Protein AF-X1KFK9-F1 (afdb_monomer)

InterPro domains:
  IPR027417 P-loop containing nucleoside triphosphate hydrolase [G3DSA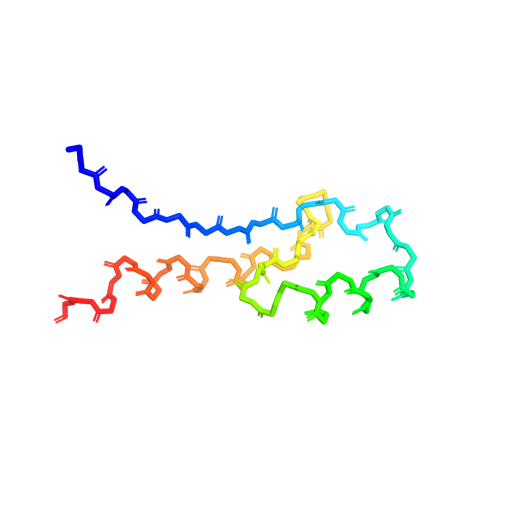:3.40.50.300] (1-56)
  IPR027417 P-loop containi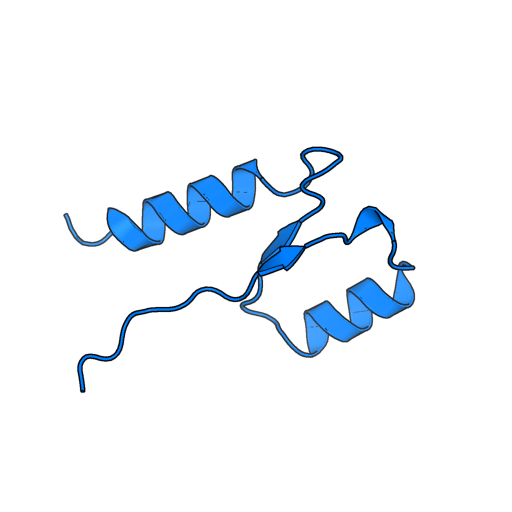ng nucleoside triphosphate hydrolase [SSF52540] (3-53)

Solvent-accessible surface area (backbone atoms only — not comparable to full-atom values): 3614 Å² total; per-residue (Å²): 132,85,86,73,89,81,82,58,67,47,66,55,49,82,79,50,54,72,69,56,51,53,54,48,45,71,75,39,74,87,46,46,66,22,19,76,90,79,56,42,47,49,66,61,49,51,52,52,50,47,48,71,74,53,72,86,115

Radius of gyration: 13.1 Å; Cα contacts (8 Å, |Δi|>4): 44; chains: 1; bounding box: 31×23×37 Å

Organism: NCBI:txid412755

Nearest PDB structures (foldseek):
  8kab-assembly1_h  TM=9.265E-01  e=3.281E-01  Mycolicibacterium smegmatis MC2 155
  3od1-assembly1_B  TM=3.062E-01  e=6.188E+00  Halalkalibacterium halodurans

pLDDT: mean 88.7, std 10.98, range [44.09, 97.0]

Mean predicted aligned error: 4.74 Å

Structure (mmCIF, N/CA/C/O backbone):
data_AF-X1KFK9-F1
#
_entry.id   AF-X1KFK9-F1
#
loop_
_atom_site.group_PDB
_atom_site.id
_atom_site.type_symbol
_atom_site.label_atom_id
_atom_site.label_alt_id
_atom_site.label_comp_id
_atom_site.label_asym_id
_atom_site.label_entity_id
_atom_site.label_seq_id
_atom_site.pdbx_PDB_ins_code
_atom_site.Cartn_x
_atom_site.Cartn_y
_atom_site.Cartn_z
_atom_site.occupancy
_atom_site.B_iso_or_equiv
_atom_site.auth_seq_id
_atom_site.auth_comp_id
_atom_site.auth_asym_id
_atom_site.auth_atom_id
_atom_site.pdbx_PDB_model_num
ATOM 1 N N . ALA A 1 1 ? -20.471 -18.651 8.321 1.00 58.00 1 ALA A N 1
ATOM 2 C CA . ALA A 1 1 ? -19.019 -18.417 8.196 1.00 58.00 1 ALA A CA 1
ATOM 3 C C . ALA A 1 1 ? -18.761 -16.969 8.583 1.00 58.00 1 ALA A C 1
ATOM 5 O O . ALA A 1 1 ? -19.518 -16.122 8.131 1.00 58.00 1 ALA A O 1
ATOM 6 N N . TYR A 1 2 ? -17.798 -16.679 9.459 1.00 62.16 2 TYR A N 1
ATOM 7 C CA . TYR A 1 2 ? -17.490 -15.293 9.822 1.00 62.16 2 TYR A CA 1
ATOM 8 C C . TYR A 1 2 ? -16.745 -14.624 8.662 1.00 62.16 2 TYR A C 1
ATOM 10 O O . TYR A 1 2 ? -15.682 -15.101 8.260 1.00 62.16 2 TYR A O 1
ATOM 18 N N . GLU A 1 3 ? -17.303 -13.549 8.105 1.00 79.75 3 GLU A N 1
ATOM 19 C CA . GLU A 1 3 ? -16.606 -12.731 7.113 1.00 79.75 3 GLU A CA 1
ATOM 20 C C . GLU A 1 3 ? -15.476 -11.983 7.817 1.00 79.75 3 GLU A C 1
ATOM 22 O O . GLU A 1 3 ? -15.703 -11.063 8.601 1.00 79.75 3 GLU A O 1
ATOM 27 N N . THR A 1 4 ? -14.242 -12.430 7.586 1.00 81.25 4 THR A N 1
ATOM 28 C CA . THR A 1 4 ? -13.070 -11.729 8.106 1.00 81.25 4 THR A CA 1
ATOM 29 C C . THR A 1 4 ? -12.780 -10.563 7.176 1.00 81.25 4 THR A C 1
ATOM 31 O O . THR A 1 4 ? -12.639 -10.780 5.971 1.00 81.25 4 THR A O 1
ATOM 34 N N . PRO A 1 5 ? 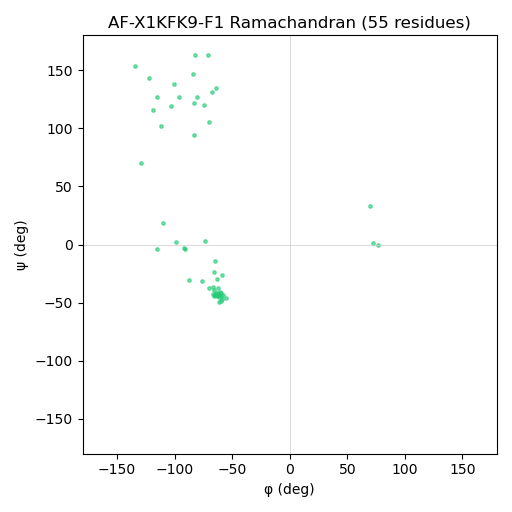-12.670 -9.336 7.689 1.00 85.69 5 PRO A N 1
ATOM 35 C CA . PRO A 1 5 ? -12.349 -8.213 6.838 1.00 85.69 5 PRO A CA 1
ATOM 36 C C . PRO A 1 5 ? -10.964 -8.346 6.213 1.00 85.69 5 PRO A C 1
ATOM 38 O O . PRO A 1 5 ? -9.985 -8.669 6.885 1.00 85.69 5 PRO A O 1
ATOM 41 N N . THR A 1 6 ? -10.878 -8.070 4.915 1.00 89.12 6 THR A N 1
ATOM 42 C CA . THR A 1 6 ? -9.644 -8.227 4.141 1.00 89.12 6 THR A CA 1
ATOM 43 C C . THR A 1 6 ? -9.226 -6.926 3.479 1.00 89.12 6 THR A C 1
ATOM 45 O O . THR A 1 6 ? -10.061 -6.198 2.943 1.00 89.12 6 THR A O 1
ATOM 48 N N . ILE A 1 7 ? -7.917 -6.686 3.427 1.00 90.44 7 ILE A N 1
ATOM 49 C CA . ILE A 1 7 ? -7.314 -5.569 2.696 1.00 90.44 7 ILE A CA 1
ATOM 50 C C . ILE A 1 7 ? -6.45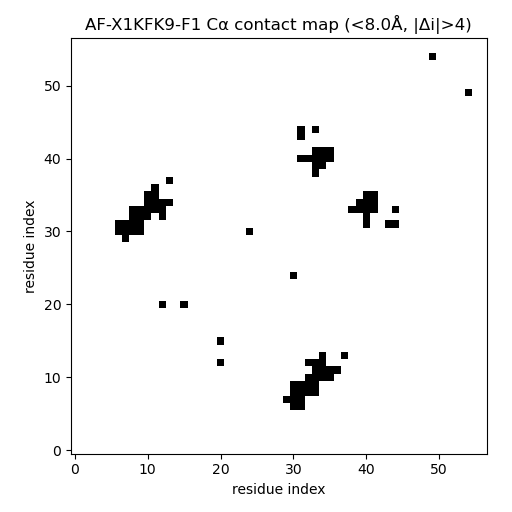0 -6.141 1.575 1.00 90.44 7 ILE A C 1
ATOM 52 O O . ILE A 1 7 ? -5.577 -6.975 1.814 1.00 90.44 7 ILE A O 1
ATOM 56 N N . LEU A 1 8 ? -6.678 -5.679 0.344 1.00 93.69 8 LEU A N 1
ATOM 57 C CA . LEU A 1 8 ? -5.867 -6.068 -0.805 1.00 93.69 8 LEU A CA 1
ATOM 58 C C . LEU A 1 8 ? -4.597 -5.213 -0.870 1.00 93.69 8 LEU A C 1
ATOM 60 O O . LEU A 1 8 ? -4.672 -3.988 -0.989 1.00 93.69 8 LEU A O 1
ATOM 64 N N . VAL A 1 9 ? -3.435 -5.867 -0.840 1.00 95.50 9 VAL A N 1
ATOM 65 C CA . VAL A 1 9 ? -2.126 -5.208 -0.908 1.00 95.50 9 VAL A CA 1
ATOM 66 C C . VAL A 1 9 ? -1.363 -5.684 -2.144 1.00 95.50 9 VAL A C 1
ATOM 68 O O . VAL A 1 9 ? -0.974 -6.847 -2.243 1.00 95.50 9 VAL A O 1
ATOM 71 N N . PHE A 1 10 ? -1.106 -4.769 -3.077 1.00 95.69 10 PHE A N 1
ATOM 72 C CA . PHE A 1 10 ? -0.191 -4.988 -4.194 1.00 95.69 10 PHE A CA 1
ATOM 73 C C . PHE A 1 10 ? 1.235 -4.723 -3.732 1.00 95.69 10 PHE A C 1
ATOM 75 O O . PHE A 1 10 ? 1.711 -3.588 -3.735 1.00 95.69 10 PHE A O 1
ATOM 82 N N . ASN A 1 11 ? 1.913 -5.789 -3.324 1.00 95.69 11 ASN A N 1
ATOM 83 C CA . ASN A 1 11 ? 3.331 -5.742 -3.003 1.00 95.69 11 ASN A CA 1
ATOM 84 C C . ASN A 1 11 ? 4.195 -5.857 -4.273 1.00 95.69 11 ASN A C 1
ATOM 86 O O . ASN A 1 11 ? 3.746 -6.360 -5.303 1.00 95.69 11 ASN A O 1
ATOM 90 N N . LYS A 1 12 ? 5.468 -5.475 -4.152 1.00 95.19 12 LYS A N 1
ATOM 91 C CA . LYS A 1 12 ? 6.506 -5.539 -5.192 1.00 95.19 12 LYS A CA 1
ATOM 92 C C . LYS A 1 12 ? 6.311 -4.543 -6.340 1.00 95.19 12 LYS A C 1
ATOM 94 O O . LYS A 1 12 ? 6.649 -4.833 -7.489 1.00 95.19 12 LYS A O 1
ATOM 99 N N . ILE A 1 13 ? 5.760 -3.359 -6.054 1.00 94.56 13 ILE A N 1
ATOM 100 C CA . ILE A 1 13 ? 5.561 -2.325 -7.086 1.00 94.56 13 ILE A CA 1
ATOM 101 C C . ILE A 1 13 ? 6.876 -1.788 -7.664 1.00 94.56 13 ILE A C 1
ATOM 103 O O . ILE A 1 13 ? 6.861 -1.119 -8.694 1.00 94.56 13 ILE A O 1
ATOM 107 N N . ASP A 1 14 ? 8.008 -2.063 -7.025 1.00 93.62 14 ASP A N 1
ATOM 108 C CA . ASP A 1 14 ? 9.347 -1.792 -7.549 1.00 93.62 14 ASP A CA 1
ATOM 109 C C . ASP A 1 14 ? 9.609 -2.496 -8.884 1.00 93.62 14 ASP A C 1
ATOM 111 O O . ASP A 1 14 ? 10.360 -1.986 -9.709 1.00 93.62 14 ASP A O 1
ATOM 115 N N . ARG A 1 15 ? 8.925 -3.617 -9.140 1.00 93.88 15 ARG A N 1
ATOM 116 C CA . ARG A 1 15 ? 9.066 -4.403 -10.372 1.00 93.88 15 ARG A CA 1
ATOM 117 C C . ARG A 1 15 ? 8.105 -4.007 -11.488 1.00 93.88 15 ARG A C 1
ATOM 119 O O . ARG A 1 15 ? 8.163 -4.599 -12.558 1.00 93.88 15 ARG A O 1
ATOM 126 N N . LEU A 1 16 ? 7.200 -3.065 -11.231 1.00 91.38 16 LEU A N 1
ATOM 127 C CA . LEU A 1 16 ? 6.173 -2.659 -12.188 1.00 91.38 16 LEU A CA 1
ATOM 128 C C . LEU A 1 16 ? 6.560 -1.364 -12.896 1.00 91.38 16 LEU A C 1
ATOM 130 O O . LEU A 1 16 ? 6.981 -0.391 -12.252 1.00 91.38 16 LEU A O 1
ATOM 134 N N . PHE A 1 17 ? 6.305 -1.319 -14.202 1.00 92.88 17 PHE A N 1
ATOM 135 C CA . PHE A 1 17 ? 6.408 -0.085 -14.973 1.00 92.88 17 PHE A CA 1
ATOM 136 C C . PHE A 1 17 ? 5.275 0.889 -14.615 1.00 92.88 17 PHE A C 1
ATOM 138 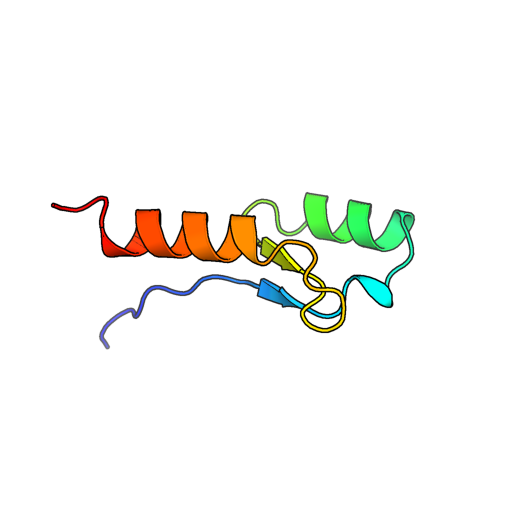O O . PHE A 1 17 ? 4.269 0.534 -13.987 1.00 92.88 17 PHE A O 1
ATOM 145 N N . LYS A 1 18 ? 5.444 2.167 -14.970 1.00 88.75 18 LYS A N 1
ATOM 146 C CA . LYS A 1 18 ? 4.509 3.240 -14.591 1.00 88.75 18 LYS A CA 1
ATOM 147 C C . LYS A 1 18 ? 3.115 3.009 -15.184 1.00 88.75 18 LYS A C 1
ATOM 149 O O . LYS A 1 18 ? 2.108 3.246 -14.518 1.00 88.75 18 LYS A O 1
ATOM 154 N N . GLU A 1 19 ? 3.061 2.498 -16.403 1.00 92.00 19 GLU A N 1
ATOM 155 C CA . GLU A 1 19 ? 1.849 2.198 -17.161 1.00 92.00 19 GLU A CA 1
ATOM 156 C C . GLU A 1 19 ? 1.047 1.087 -16.471 1.00 92.00 19 GLU A C 1
ATOM 158 O O . GLU A 1 19 ? -0.165 1.202 -16.276 1.00 92.00 19 GLU A O 1
ATOM 163 N N . GLU A 1 20 ? 1.734 0.041 -16.010 1.00 91.25 20 GLU A N 1
ATOM 164 C CA . GLU A 1 20 ? 1.121 -1.069 -15.281 1.00 91.25 20 GLU A CA 1
ATOM 165 C C . GLU A 1 20 ? 0.587 -0.619 -13.923 1.00 91.25 20 GLU A C 1
ATOM 167 O O . GLU A 1 20 ? -0.544 -0.956 -13.566 1.00 91.25 20 GLU A O 1
ATOM 172 N N . LYS A 1 21 ? 1.355 0.203 -13.192 1.00 88.50 21 LYS A N 1
ATOM 173 C CA . LYS A 1 21 ? 0.904 0.816 -11.932 1.00 88.50 21 LYS A CA 1
ATOM 174 C C . LYS A 1 21 ? -0.396 1.589 -12.130 1.00 88.50 21 LYS A C 1
ATOM 176 O O . LYS A 1 21 ? -1.325 1.418 -11.345 1.00 88.50 21 LYS A O 1
ATOM 181 N N . ASN A 1 22 ? -0.485 2.403 -13.181 1.00 90.06 22 ASN A N 1
ATOM 182 C CA . ASN A 1 22 ? -1.686 3.184 -13.480 1.00 90.06 22 ASN A CA 1
ATOM 183 C C . ASN A 1 22 ? -2.877 2.284 -13.827 1.00 90.06 22 ASN A C 1
ATOM 185 O O . ASN A 1 22 ? -3.971 2.478 -13.294 1.00 90.06 22 ASN A O 1
ATOM 189 N N . ARG A 1 23 ? -2.656 1.247 -14.644 1.00 93.19 23 ARG A N 1
ATOM 190 C CA . ARG A 1 23 ? -3.691 0.265 -14.992 1.00 93.19 23 ARG A CA 1
ATOM 191 C C . ARG A 1 23 ? -4.243 -0.446 -13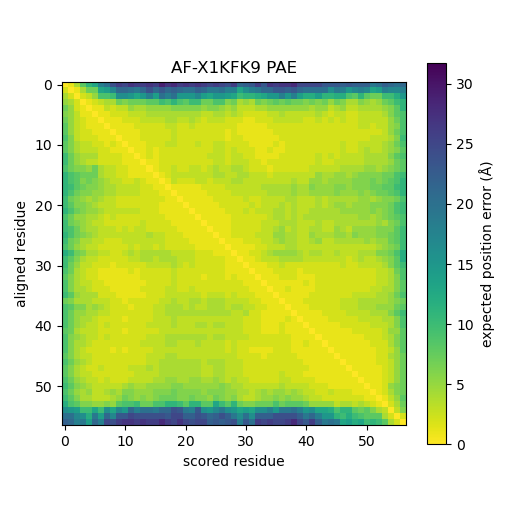.754 1.00 93.19 23 ARG A C 1
ATOM 193 O O . ARG A 1 23 ? -5.457 -0.562 -13.601 1.00 93.19 23 ARG A O 1
ATOM 200 N N . PHE A 1 24 ? -3.371 -0.908 -12.856 1.00 91.75 24 PHE A N 1
ATOM 201 C CA . PHE A 1 24 ? -3.796 -1.595 -11.635 1.00 91.75 24 PHE A CA 1
ATOM 202 C C . PHE A 1 24 ? -4.471 -0.659 -10.633 1.00 91.75 24 PHE A C 1
ATOM 204 O O . PHE A 1 24 ? -5.458 -1.065 -10.029 1.00 91.75 24 PHE A O 1
ATOM 211 N N . LYS A 1 25 ? -4.015 0.592 -10.497 1.00 88.75 25 LYS A N 1
ATOM 212 C CA . LYS A 1 25 ? -4.691 1.597 -9.662 1.00 88.75 25 LYS A CA 1
ATOM 213 C C . LYS A 1 25 ? -6.117 1.880 -10.134 1.00 88.75 25 LYS A C 1
ATOM 215 O O . LYS A 1 25 ? -7.014 1.958 -9.304 1.00 88.75 25 LYS A O 1
ATOM 220 N N . GLY A 1 26 ? -6.339 1.967 -11.448 1.00 91.81 26 GLY A N 1
ATOM 221 C CA . GLY A 1 26 ? -7.686 2.120 -12.008 1.00 91.81 26 GLY A CA 1
ATOM 222 C C . GLY A 1 26 ? -8.577 0.899 -11.762 1.00 91.81 26 GLY A C 1
ATOM 223 O O . GLY A 1 26 ? -9.752 1.042 -11.442 1.00 91.81 26 GLY A O 1
ATOM 224 N N . LYS A 1 27 ? -8.012 -0.312 -11.860 1.00 94.94 27 LYS A N 1
ATOM 225 C CA . LYS A 1 27 ? -8.755 -1.567 -11.659 1.00 94.94 27 LYS A CA 1
ATOM 226 C C . LYS A 1 27 ? -9.043 -1.881 -10.184 1.00 94.94 27 LYS A C 1
ATOM 228 O O . LYS A 1 27 ? -10.061 -2.497 -9.883 1.00 94.94 27 LYS A O 1
ATOM 233 N N . TYR A 1 28 ? -8.158 -1.477 -9.273 1.00 93.50 28 TYR A N 1
ATOM 234 C CA . TYR A 1 28 ? -8.239 -1.775 -7.841 1.00 93.50 28 TYR A CA 1
ATOM 235 C C . TYR A 1 28 ? -8.085 -0.498 -6.998 1.00 93.50 28 TYR A C 1
ATOM 237 O O . TYR A 1 28 ? -7.080 -0.328 -6.305 1.00 93.50 28 TYR A O 1
ATOM 245 N N . PRO A 1 29 ? -9.083 0.400 -7.010 1.00 88.81 29 PRO A N 1
ATOM 246 C CA . PRO A 1 29 ? -8.972 1.718 -6.380 1.00 88.81 29 PRO A CA 1
ATOM 247 C C . PRO A 1 29 ? -8.847 1.671 -4.850 1.00 88.81 29 PRO A C 1
ATOM 249 O O . PRO A 1 29 ? -8.311 2.597 -4.252 1.00 88.81 29 PRO A O 1
ATOM 252 N N . LYS A 1 30 ? -9.321 0.595 -4.205 1.00 89.94 30 LYS A N 1
ATOM 253 C CA . LYS A 1 30 ? -9.224 0.392 -2.746 1.00 89.94 30 LYS A CA 1
ATOM 254 C C . LYS A 1 30 ? -7.966 -0.371 -2.315 1.00 89.94 30 LYS A C 1
ATOM 256 O O . LYS A 1 30 ? -7.788 -0.616 -1.125 1.00 89.94 30 LYS A O 1
ATOM 261 N N . ALA A 1 31 ? -7.138 -0.814 -3.262 1.00 93.25 31 ALA A N 1
ATOM 262 C CA . ALA A 1 31 ? -5.958 -1.601 -2.942 1.00 93.25 31 ALA A CA 1
ATOM 263 C C . ALA A 1 31 ? -4.774 -0.709 -2.568 1.00 93.25 31 ALA A C 1
ATOM 265 O O . ALA A 1 31 ? -4.589 0.378 -3.115 1.00 93.25 31 ALA A O 1
ATOM 266 N N . ILE A 1 32 ? -3.941 -1.205 -1.659 1.00 94.00 32 ILE A N 1
ATOM 267 C CA . ILE A 1 32 ? -2.755 -0.490 -1.190 1.00 94.00 32 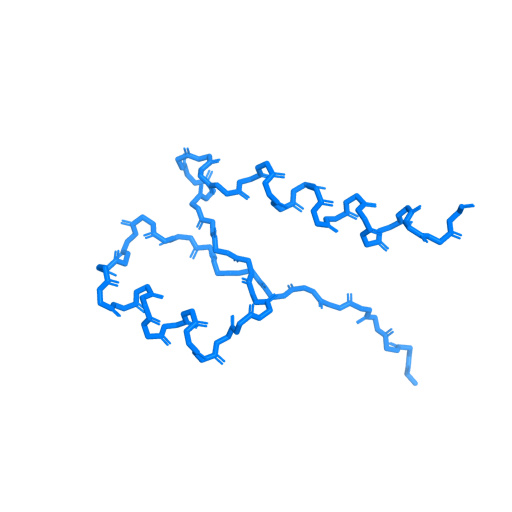ILE A CA 1
ATOM 268 C C . ILE A 1 32 ? -1.545 -0.986 -1.978 1.00 94.00 32 ILE A C 1
ATOM 270 O O . ILE A 1 32 ? -1.289 -2.185 -2.058 1.00 94.00 32 ILE A O 1
ATOM 274 N N . PHE A 1 33 ? -0.796 -0.061 -2.569 1.00 95.12 33 PHE A N 1
ATOM 275 C CA . PHE A 1 33 ? 0.360 -0.352 -3.415 1.00 95.12 33 PHE A CA 1
ATOM 276 C C . PHE A 1 33 ? 1.648 -0.090 -2.636 1.00 95.12 33 PHE A C 1
ATOM 278 O O . PHE A 1 33 ? 1.890 1.046 -2.229 1.00 95.12 33 PHE A O 1
ATOM 285 N N . ILE A 1 34 ? 2.476 -1.121 -2.449 1.00 96.38 34 ILE A N 1
ATOM 286 C CA . ILE A 1 34 ? 3.707 -1.034 -1.653 1.00 96.38 34 ILE A CA 1
ATOM 287 C C . ILE A 1 34 ? 4.909 -1.684 -2.347 1.00 96.38 34 ILE A C 1
ATOM 289 O O . ILE A 1 34 ? 4.777 -2.636 -3.121 1.00 96.38 34 ILE A O 1
ATOM 293 N N . SER A 1 35 ? 6.107 -1.214 -2.006 1.00 97.00 35 SER A N 1
ATOM 294 C CA . SER A 1 35 ? 7.340 -1.996 -2.143 1.00 97.00 35 SER A CA 1
ATOM 295 C C . SER A 1 35 ? 7.827 -2.309 -0.738 1.00 97.00 35 SER A C 1
ATOM 297 O O . SER A 1 35 ? 8.394 -1.448 -0.070 1.00 97.00 35 SER A O 1
ATOM 299 N N . ALA A 1 36 ? 7.594 -3.537 -0.266 1.00 95.38 36 ALA A N 1
ATOM 300 C CA . ALA A 1 36 ? 8.105 -3.955 1.039 1.00 95.38 36 ALA A CA 1
ATOM 301 C C . ALA A 1 36 ? 9.643 -3.947 1.083 1.00 95.38 36 ALA A C 1
ATOM 303 O O . ALA A 1 36 ? 10.218 -3.699 2.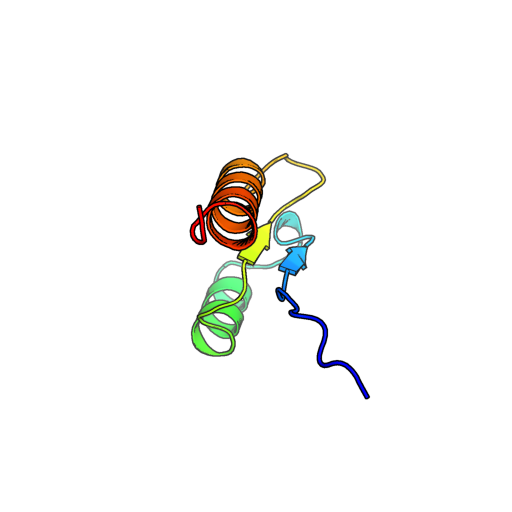136 1.00 95.38 36 ALA A O 1
ATOM 304 N N . LYS A 1 37 ? 10.296 -4.186 -0.064 1.00 96.06 37 LYS A N 1
ATOM 305 C CA . LYS A 1 37 ? 11.755 -4.164 -0.200 1.00 96.06 37 LYS A CA 1
ATOM 306 C C . LYS A 1 37 ? 12.325 -2.761 0.023 1.00 96.06 37 LYS A C 1
ATOM 308 O O . LYS A 1 37 ? 13.308 -2.622 0.739 1.00 96.06 37 LYS A O 1
ATOM 313 N N . ASP A 1 38 ? 11.691 -1.747 -0.563 1.00 95.44 38 ASP A N 1
ATOM 314 C CA . ASP A 1 38 ? 12.196 -0.366 -0.539 1.00 95.44 38 ASP A CA 1
ATOM 315 C C . ASP A 1 38 ? 11.512 0.498 0.534 1.00 95.44 38 ASP A C 1
ATOM 317 O O . ASP A 1 38 ? 11.738 1.701 0.618 1.00 95.44 38 ASP A O 1
ATOM 321 N N . GLY A 1 39 ? 10.611 -0.089 1.327 1.00 94.50 39 GLY A N 1
ATOM 322 C CA . GLY A 1 39 ? 9.834 0.613 2.351 1.00 94.50 39 GLY A CA 1
ATOM 323 C C . GLY A 1 39 ? 8.732 1.540 1.817 1.00 94.50 39 GLY A C 1
ATOM 324 O O . GLY A 1 39 ? 8.023 2.170 2.606 1.00 94.50 39 GLY A O 1
ATOM 325 N N . LEU A 1 40 ? 8.538 1.620 0.497 1.00 94.50 40 LEU A N 1
ATOM 326 C CA . LEU A 1 40 ? 7.550 2.504 -0.122 1.00 94.50 40 LEU A CA 1
ATOM 327 C C . LEU A 1 40 ? 6.121 2.056 0.203 1.00 94.50 40 LEU A C 1
ATOM 329 O O . LEU A 1 40 ? 5.763 0.893 0.016 1.00 94.50 40 LEU A O 1
ATOM 333 N N . GLY A 1 41 ? 5.287 2.999 0.648 1.00 93.00 41 GLY A N 1
ATOM 334 C CA . GLY A 1 41 ? 3.873 2.761 0.958 1.00 93.00 41 GLY A CA 1
ATOM 335 C C . GLY A 1 41 ? 3.614 2.036 2.285 1.00 93.00 41 GLY A C 1
ATOM 336 O O . GLY A 1 41 ? 2.455 1.850 2.648 1.00 93.00 41 GLY A O 1
ATOM 337 N N . LEU A 1 42 ? 4.655 1.668 3.049 1.00 95.25 42 LEU A N 1
ATOM 338 C CA . LEU A 1 42 ? 4.483 1.023 4.357 1.00 95.25 42 LEU A CA 1
ATOM 339 C C . LEU A 1 42 ? 3.850 1.955 5.396 1.00 95.25 42 LEU A C 1
ATOM 341 O O . LEU A 1 42 ? 3.048 1.494 6.204 1.00 95.25 42 LEU A O 1
ATOM 345 N N . THR A 1 43 ? 4.172 3.252 5.374 1.00 95.31 43 THR A N 1
ATOM 346 C CA . THR A 1 43 ? 3.530 4.247 6.252 1.00 95.31 43 THR A CA 1
ATOM 347 C C . THR A 1 43 ? 2.031 4.322 5.979 1.00 95.31 43 THR A C 1
ATOM 349 O O . THR A 1 43 ? 1.236 4.135 6.893 1.00 95.31 43 THR A O 1
ATOM 352 N N . THR A 1 44 ? 1.642 4.454 4.708 1.00 92.50 44 THR A N 1
ATOM 353 C CA . THR A 1 44 ? 0.236 4.455 4.280 1.00 92.50 44 THR A CA 1
ATOM 354 C C . THR A 1 44 ? -0.477 3.160 4.663 1.00 92.50 44 THR A C 1
ATOM 356 O O . THR A 1 44 ? -1.604 3.197 5.149 1.00 92.50 44 THR A O 1
ATOM 359 N N . LEU A 1 45 ? 0.177 2.002 4.506 1.00 94.12 45 LEU A N 1
ATOM 360 C CA . LEU A 1 45 ? -0.386 0.723 4.940 1.00 94.12 45 LEU A CA 1
ATOM 361 C C . LEU A 1 45 ? -0.632 0.697 6.456 1.00 94.12 45 LEU A C 1
ATOM 363 O O . LEU A 1 45 ? -1.703 0.280 6.888 1.00 94.12 45 LEU A O 1
ATOM 367 N N . LYS A 1 46 ? 0.326 1.166 7.265 1.00 93.75 46 LYS A N 1
ATOM 368 C CA . LYS A 1 46 ? 0.179 1.241 8.728 1.00 93.75 46 LYS A CA 1
ATOM 369 C C . LYS A 1 46 ? -0.954 2.176 9.142 1.00 93.75 46 LYS A C 1
ATOM 371 O O . LYS A 1 46 ? -1.717 1.822 10.032 1.00 93.75 46 LYS A O 1
ATOM 376 N N . GLU A 1 47 ? -1.087 3.332 8.499 1.00 92.50 47 GLU A N 1
ATOM 377 C CA . GLU A 1 47 ? -2.183 4.276 8.748 1.00 92.50 47 GLU A CA 1
ATOM 378 C C . GLU A 1 47 ? -3.542 3.669 8.396 1.00 92.50 47 GLU A C 1
ATOM 380 O O . GLU A 1 47 ? -4.471 3.734 9.198 1.00 92.50 47 GLU A O 1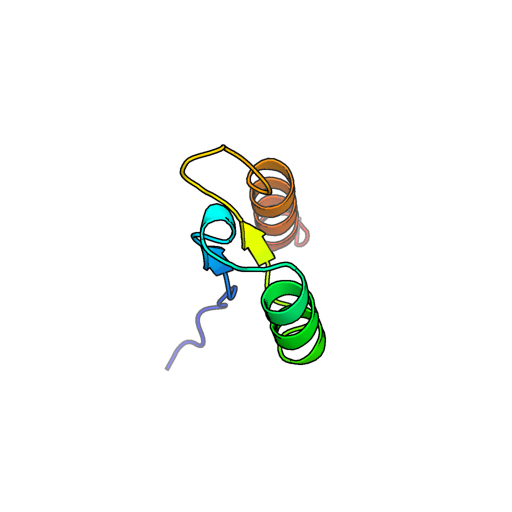
ATOM 385 N N . HIS A 1 48 ? -3.644 2.996 7.247 1.00 90.88 48 HIS A N 1
ATOM 386 C CA . HIS A 1 48 ? -4.857 2.278 6.862 1.00 90.88 48 HIS A CA 1
ATOM 387 C C . HIS A 1 48 ? -5.224 1.185 7.864 1.00 90.88 48 HIS A C 1
ATOM 389 O O . HIS A 1 48 ? -6.387 1.088 8.239 1.00 90.88 48 HIS A O 1
ATOM 395 N N . LEU A 1 49 ? -4.252 0.389 8.319 1.00 91.25 49 LEU A N 1
ATOM 396 C CA . LEU A 1 49 ? -4.483 -0.629 9.345 1.00 91.25 49 LEU A CA 1
ATOM 397 C C . LEU A 1 49 ? -4.898 0.009 10.673 1.00 91.25 49 LEU A C 1
ATOM 399 O O . LEU A 1 49 ? -5.828 -0.471 11.310 1.00 91.25 49 LEU A O 1
ATOM 403 N N . LYS A 1 50 ? -4.255 1.111 11.075 1.00 91.38 50 LYS A N 1
ATOM 404 C CA . LYS A 1 50 ? -4.607 1.835 12.299 1.00 91.38 50 LYS A CA 1
ATOM 405 C C . LYS A 1 50 ? -6.058 2.312 12.243 1.00 91.38 50 LYS A C 1
ATOM 407 O O . LYS A 1 50 ? -6.816 2.048 13.165 1.00 91.38 50 LYS A O 1
ATOM 412 N N . ASN A 1 51 ? -6.467 2.944 11.149 1.00 87.88 51 ASN A N 1
ATOM 413 C CA . ASN A 1 51 ? -7.858 3.357 10.977 1.00 87.88 51 ASN A CA 1
ATOM 414 C C . ASN A 1 51 ? -8.786 2.134 10.960 1.00 87.88 51 ASN A C 1
ATOM 416 O O . ASN A 1 51 ? -9.800 2.105 11.641 1.00 87.88 51 ASN A O 1
ATOM 420 N N . TYR A 1 52 ? -8.400 1.069 10.258 1.00 85.81 52 TYR A N 1
ATOM 421 C CA . TYR A 1 52 ? -9.203 -0.146 10.181 1.00 85.81 52 TYR A CA 1
ATOM 422 C C . TYR A 1 52 ? -9.499 -0.766 11.559 1.00 85.81 52 TYR A C 1
ATOM 424 O O . TYR A 1 52 ? -10.630 -1.159 11.827 1.00 85.81 52 TYR A O 1
ATOM 432 N N . PHE A 1 53 ? -8.495 -0.839 12.437 1.00 85.12 53 PHE A N 1
ATOM 433 C CA . PHE A 1 53 ? -8.633 -1.464 13.755 1.00 85.12 53 PHE A CA 1
ATOM 434 C C . PHE A 1 53 ? -9.135 -0.518 14.852 1.00 85.12 53 PHE A C 1
ATOM 436 O O . PHE A 1 53 ? -9.785 -0.984 15.783 1.00 85.12 53 PHE A O 1
ATOM 443 N N . PHE A 1 54 ? -8.835 0.781 14.769 1.00 83.25 54 PHE A N 1
ATOM 444 C CA . PHE A 1 54 ? -9.067 1.734 15.863 1.00 83.25 54 PHE A CA 1
ATOM 445 C C . PHE A 1 54 ? -10.105 2.820 15.551 1.00 83.25 54 PHE A C 1
ATOM 447 O O . PHE A 1 54 ? -10.437 3.594 16.441 1.00 83.25 54 PHE A O 1
ATOM 454 N N . SER A 1 55 ? -10.663 2.892 14.336 1.00 64.50 55 SER A N 1
ATOM 455 C CA . SER A 1 55 ? -11.761 3.829 14.030 1.00 64.50 55 SER A CA 1
ATOM 456 C C . SER A 1 55 ? -13.123 3.420 14.624 1.00 64.50 55 SER A C 1
ATOM 458 O O . SER A 1 55 ? -14.102 4.122 14.397 1.00 64.50 55 SER A O 1
ATOM 460 N N . ASN A 1 56 ? -13.184 2.327 15.397 1.00 51.66 56 ASN A N 1
ATOM 461 C CA . ASN A 1 56 ? -14.373 1.845 16.118 1.00 51.66 56 ASN A CA 1
ATOM 462 C C . ASN A 1 56 ? -14.274 1.989 17.658 1.00 51.66 56 ASN A C 1
ATOM 464 O O . ASN A 1 56 ? -15.026 1.334 18.381 1.00 51.66 56 ASN A O 1
ATOM 468 N N . THR A 1 57 ? -13.363 2.828 18.157 1.00 44.09 57 THR A N 1
ATOM 469 C CA . THR A 1 57 ? -13.287 3.272 19.566 1.00 44.09 57 THR A CA 1
ATOM 470 C C . THR A 1 57 ? -13.467 4.773 19.633 1.00 44.09 57 THR A C 1
ATOM 472 O O . THR A 1 57 ? -14.205 5.224 20.533 1.00 44.09 57 THR A O 1
#

Sequence (57 aa):
AYETPTILVFNKIDRLFKEEKNRFKGKYPKAIFISAKDGLGLTTLKEHLKNYFFSNT

Foldseek 3Di:
DDDDDDAAEAEDCVPDDPVVVVVVCVVCVRHQYYHPPVGGRVVVVVVVVCCVVPVVD

Secondary structure (DSSP, 8-state):
--------EE--GGGS-HHHHHHHHHH-TTPEE-BTTTTBTHHHHHHHHHHHHHTT-